Protein AF-A0A2V8QXT4-F1 (afdb_monomer)

Radius of gyration: 25.55 Å; Cα contacts (8 Å, |Δi|>4): 101; chains: 1; bounding box: 54×40×68 Å

Nearest PDB structures (foldseek):
  5jp0-assembly2_B  TM=9.604E-01  e=6.233E-07  Bacteroides ovatus
  8va3-assembly1_B  TM=9.346E-01  e=1.780E-06  metagenome
  8va3-assembly1_A  TM=9.316E-01  e=2.471E-06  metagenome
  5oql-assembly1_b  TM=1.948E-01  e=6.759E+00  Thermochaetoides thermophila DSM 1495

Solvent-accessible surface area (backbone atoms only — not comparable to full-atom values): 9246 Å² total; per-residue (Å²): 138,56,72,66,59,54,52,54,49,34,37,76,72,57,79,37,54,66,68,60,52,52,52,52,50,49,55,55,50,48,53,38,55,77,69,39,39,84,84,55,71,66,83,67,74,74,56,64,76,65,62,85,36,71,68,58,53,51,50,52,52,50,52,58,59,72,69,60,78,88,88,79,63,69,91,62,56,66,81,73,67,52,86,48,74,40,80,46,55,44,57,51,31,78,28,62,40,70,75,59,34,51,76,39,102,41,70,71,12,73,61,63,88,77,54,69,85,89,59,75,24,61,46,53,50,47,26,75,67,39,38,57,92,32,48,48,79,50,42,92,55,72,83,76,80,73,92,91,123

Foldseek 3Di:
DDPVVVVVVCCVVVVDPVVNVVVVVCVVVVVCVVVVCVVPVDDDPVCVVVPPDPVVVVVVVVVVVVPDDDPDQPPNCPPPDLQAQDEAEAAQQFAPCSVPAAPCPHRGSPPRVPDDPPDDGNQRVSCVRNNVVSYDYDHVDHDDDPPPD

Sequence (149 aa):
YSFADILVQLVKEGAVPQSRVDEAVRRILLVKFEL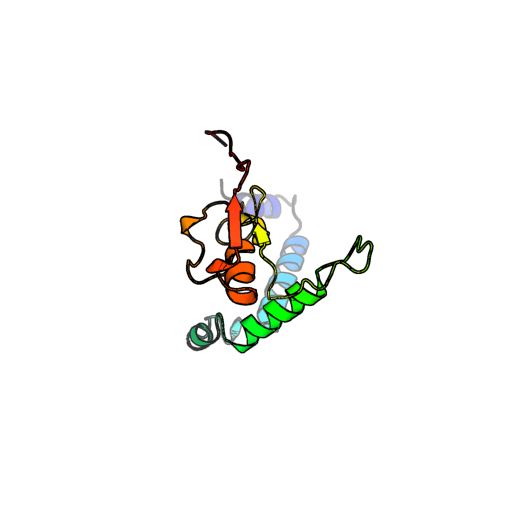GLFDNAMPDASLKSRIGLPASRQLSLQAARESMTLLKNDDNLLPLDKNRKVLVTGPTADSLVALNNGWTYVWQGSEESLYPKDRLTIRRAVEERVGASNVTYVPGTRLVRPSGS

Mean predicted aligned error: 5.27 Å

pLDDT: mean 94.2, std 8.13, range [46.94, 98.69]

Secondary structure (DSSP, 8-state):
--HHHHHHHHHHTTSS-HHHHHHHHHHHHHHHHHTTTTT--S--GGGGGGTT-HHHHHHHHHHHHHT------GGG-PSPPTTS-EEEESTTTT-HHHHH-TTBSBTTS--GGGS-TTSPPHHHHHHHHH-GGGEEEE--S---PPTT-

Structure (mmCIF, N/CA/C/O backbone):
data_AF-A0A2V8QXT4-F1
#
_entry.id   AF-A0A2V8QXT4-F1
#
loop_
_atom_site.group_PDB
_atom_site.id
_atom_site.type_symbol
_atom_site.label_atom_id
_atom_site.label_alt_id
_atom_site.label_comp_id
_atom_site.label_asym_id
_atom_site.label_entity_id
_atom_site.label_seq_id
_atom_site.pdbx_PDB_ins_code
_atom_site.Cartn_x
_atom_site.Cartn_y
_atom_site.Cartn_z
_atom_site.occupancy
_atom_site.B_iso_or_equiv
_atom_site.auth_seq_id
_atom_site.auth_comp_id
_atom_site.auth_asym_id
_atom_site.auth_atom_id
_atom_site.pdbx_PDB_model_num
ATOM 1 N N . TYR A 1 1 ? -7.126 18.845 28.944 1.00 60.53 1 TYR A N 1
ATOM 2 C CA . TYR A 1 1 ? -8.484 18.274 28.922 1.00 60.53 1 TYR A CA 1
ATOM 3 C C . TYR A 1 1 ? -8.452 16.951 28.187 1.00 60.53 1 TYR A C 1
ATOM 5 O O . TYR A 1 1 ? -7.911 16.911 27.087 1.00 60.53 1 TYR A O 1
ATOM 13 N N . SER A 1 2 ? -8.958 15.879 28.798 1.00 89.19 2 SER A N 1
ATOM 14 C CA . SER A 1 2 ? -9.105 14.582 28.134 1.00 89.19 2 SER A CA 1
ATOM 15 C C . SER A 1 2 ? -10.472 14.503 27.464 1.00 89.19 2 SER A C 1
ATOM 17 O O . SER A 1 2 ? -11.472 14.932 28.038 1.00 89.19 2 SER A O 1
ATOM 19 N N . PHE A 1 3 ? -10.524 13.919 26.267 1.00 96.12 3 PHE A N 1
ATOM 20 C CA . PHE A 1 3 ? -11.775 13.567 25.592 1.00 96.12 3 PHE A CA 1
ATOM 21 C C . PHE A 1 3 ? -12.732 12.799 26.524 1.00 96.12 3 PHE A C 1
ATOM 23 O O . PHE A 1 3 ? -13.930 13.074 26.540 1.00 96.12 3 PHE A O 1
ATOM 30 N N . ALA A 1 4 ? -12.200 11.872 27.330 1.00 96.06 4 ALA A N 1
ATOM 31 C CA . ALA A 1 4 ? -13.000 11.035 28.219 1.00 96.06 4 ALA A CA 1
ATOM 32 C C . ALA A 1 4 ? -13.692 11.842 29.330 1.00 96.06 4 ALA A C 1
ATOM 34 O O . ALA A 1 4 ? -14.873 11.623 29.589 1.00 96.06 4 ALA A O 1
ATOM 35 N N . ASP A 1 5 ? -12.990 12.802 29.939 1.00 97.06 5 ASP A N 1
ATOM 36 C CA . ASP A 1 5 ? -13.538 13.614 31.034 1.00 97.06 5 ASP A CA 1
ATOM 37 C C . ASP A 1 5 ? -14.697 14.486 30.542 1.00 97.06 5 ASP A C 1
ATOM 39 O O . ASP A 1 5 ? -15.755 14.533 31.171 1.00 97.06 5 ASP A O 1
ATOM 43 N N . ILE A 1 6 ? -14.519 15.113 29.372 1.00 97.50 6 ILE A N 1
ATOM 44 C CA . ILE A 1 6 ? -15.557 15.924 28.725 1.00 97.50 6 ILE A CA 1
ATOM 45 C C . ILE A 1 6 ? -16.766 15.049 28.381 1.00 97.50 6 ILE A C 1
ATOM 47 O O . ILE A 1 6 ? -17.899 15.433 28.655 1.00 97.50 6 ILE A O 1
ATOM 51 N N . LEU A 1 7 ? -16.549 13.856 27.820 1.00 97.31 7 LEU A N 1
ATOM 52 C CA . LEU A 1 7 ? -17.649 12.957 27.473 1.00 97.31 7 LEU A CA 1
ATOM 53 C C . LEU A 1 7 ? -18.443 12.515 28.712 1.00 97.31 7 LEU A C 1
ATOM 55 O O . LEU A 1 7 ? -19.670 12.520 28.679 1.00 97.31 7 LEU A O 1
ATOM 59 N N . VAL A 1 8 ? -17.769 12.179 29.816 1.00 97.19 8 VAL A N 1
ATOM 60 C CA . VAL A 1 8 ? -18.434 11.826 31.082 1.00 97.19 8 VAL A CA 1
ATOM 61 C C . VAL A 1 8 ? -19.249 12.999 31.623 1.00 97.19 8 VAL A C 1
ATOM 63 O O . VAL A 1 8 ? -20.374 12.797 32.082 1.00 97.19 8 VAL A O 1
ATOM 66 N N . GLN A 1 9 ? -18.705 14.216 31.570 1.00 97.75 9 GLN A N 1
ATOM 67 C CA . GLN A 1 9 ? -19.419 15.422 31.982 1.00 97.75 9 GLN A CA 1
ATOM 68 C C . GLN A 1 9 ? -20.686 15.631 31.144 1.00 97.75 9 GLN A C 1
ATOM 70 O O . GLN A 1 9 ? -21.767 15.759 31.711 1.00 97.75 9 GLN A O 1
ATOM 75 N N . LEU A 1 10 ? -20.584 15.553 29.815 1.00 98.00 10 LEU A N 1
ATOM 76 C CA . LEU A 1 10 ? -21.727 15.718 28.914 1.00 98.00 10 LEU A CA 1
ATOM 77 C C . LEU A 1 10 ? -22.823 14.664 29.135 1.00 98.00 10 LEU A C 1
ATOM 79 O O . LEU A 1 10 ? -24.003 14.963 28.958 1.00 98.00 10 LEU A O 1
ATOM 83 N N . VAL A 1 11 ? -22.462 13.441 29.538 1.00 98.12 11 VAL A N 1
ATOM 84 C CA . VAL A 1 11 ? -23.445 12.412 29.917 1.00 98.12 11 VAL A CA 1
ATOM 85 C C . VAL A 1 11 ? -24.136 12.765 31.232 1.00 98.12 11 VAL A C 1
ATOM 87 O O . VAL A 1 11 ? -25.360 12.689 31.321 1.00 98.12 11 VAL A O 1
ATOM 90 N N . LYS A 1 12 ? -23.372 13.198 32.244 1.00 97.81 12 LYS A N 1
ATOM 91 C CA . LYS A 1 12 ? -23.916 13.624 33.547 1.00 97.81 12 LYS A CA 1
ATOM 92 C C . LYS A 1 12 ? -24.832 14.842 33.427 1.00 97.81 12 LYS A C 1
ATOM 94 O O . LYS A 1 12 ? -25.817 14.932 34.149 1.00 97.81 12 LYS A O 1
ATOM 99 N N . GLU A 1 13 ? -24.515 15.750 32.513 1.00 97.88 13 GLU A N 1
ATOM 100 C CA . GLU A 1 13 ? -25.309 16.943 32.203 1.00 97.88 13 GLU A CA 1
ATOM 101 C C . GLU A 1 13 ? -26.508 16.642 31.286 1.00 97.88 13 GLU A C 1
ATOM 103 O O . GLU A 1 13 ? -27.320 17.525 31.023 1.00 97.88 13 GLU A O 1
ATOM 108 N N . GLY A 1 14 ? -26.640 15.409 30.783 1.00 97.88 14 GLY A N 1
ATOM 109 C CA . GLY A 1 14 ? -27.730 14.993 29.897 1.00 97.88 14 GLY A CA 1
ATOM 110 C C . GLY A 1 14 ? -27.600 15.473 28.447 1.00 97.88 14 GLY A C 1
ATOM 111 O O . GLY A 1 14 ? -28.443 15.131 27.619 1.00 97.88 14 GLY A O 1
ATOM 112 N N . ALA A 1 15 ? -26.536 16.209 28.109 1.00 98.25 15 ALA A N 1
ATOM 113 C CA . ALA A 1 15 ? -26.233 16.631 26.742 1.00 98.25 15 ALA A CA 1
ATOM 114 C C . ALA A 1 15 ? -25.924 15.437 25.818 1.00 98.25 15 ALA A C 1
ATOM 116 O O . ALA A 1 15 ? -26.186 15.492 24.617 1.00 98.25 15 ALA A O 1
ATOM 117 N N . VAL A 1 16 ? -25.399 14.341 26.378 1.00 98.19 16 VAL A N 1
ATOM 118 C CA . VAL A 1 16 ? -25.254 13.049 25.697 1.00 98.19 16 VAL A CA 1
ATOM 119 C C . VAL A 1 16 ? -26.073 11.992 26.446 1.00 98.19 16 VAL A C 1
ATOM 121 O O . VAL A 1 16 ? -25.733 11.648 27.575 1.00 98.19 16 VAL A O 1
ATOM 124 N N . PRO A 1 17 ? -27.131 11.423 25.845 1.00 98.38 17 PRO A N 1
ATOM 125 C CA . PRO A 1 17 ? -27.907 10.369 26.493 1.00 98.38 17 PRO A CA 1
ATOM 126 C C . PRO A 1 17 ? -27.062 9.119 26.774 1.00 98.38 17 PRO A C 1
ATOM 128 O O . PRO A 1 17 ? -26.318 8.665 25.901 1.00 98.38 17 PRO A O 1
ATOM 131 N N . GLN A 1 18 ? -27.247 8.493 27.942 1.00 98.31 18 GLN A N 1
ATOM 132 C CA . GLN A 1 18 ? -26.589 7.222 28.294 1.00 98.31 18 GLN A CA 1
ATOM 133 C C . GLN A 1 18 ? -26.819 6.142 27.223 1.00 98.31 18 GLN A C 1
ATOM 135 O O . GLN A 1 18 ? -25.890 5.430 26.854 1.00 98.31 18 GLN A O 1
ATOM 140 N N . SER A 1 19 ? -28.021 6.087 26.638 1.00 98.56 19 SER A N 1
ATOM 141 C CA . SER A 1 19 ? -28.359 5.144 25.565 1.00 98.56 19 SER A CA 1
ATOM 142 C C . SER A 1 19 ? -27.441 5.256 24.344 1.00 98.56 19 SER A C 1
ATOM 144 O O . SER A 1 19 ? -27.170 4.250 23.688 1.00 98.56 19 SER A O 1
ATOM 146 N N . ARG A 1 20 ? -26.915 6.455 24.052 1.00 98.38 20 ARG A N 1
ATOM 147 C CA . ARG A 1 20 ? -25.959 6.665 22.959 1.00 98.38 20 ARG A CA 1
ATOM 148 C C . ARG A 1 20 ? -24.589 6.071 23.283 1.00 98.38 20 ARG A C 1
ATOM 1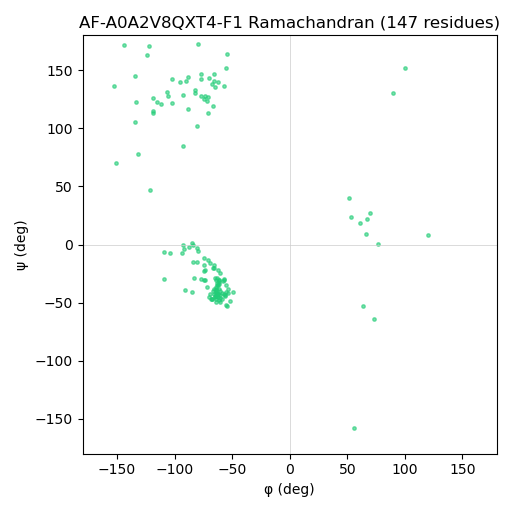50 O O . ARG A 1 20 ? -23.925 5.543 22.389 1.00 98.38 20 ARG A O 1
ATOM 157 N N . VAL A 1 21 ? -24.171 6.152 24.545 1.00 98.44 21 VAL A N 1
ATOM 158 C CA . VAL A 1 21 ? -22.946 5.505 25.032 1.00 98.44 21 VAL A CA 1
ATOM 159 C C . VAL A 1 21 ? -23.122 3.990 25.010 1.00 98.44 21 VAL A C 1
ATOM 161 O O . VAL A 1 21 ? -22.275 3.299 24.450 1.00 98.44 21 VAL A O 1
ATOM 164 N N . ASP A 1 22 ? -24.245 3.479 25.519 1.00 98.56 22 ASP A N 1
ATOM 165 C CA . ASP A 1 22 ? -24.550 2.046 25.540 1.00 98.56 22 ASP A CA 1
ATOM 166 C C . ASP A 1 22 ? -24.568 1.444 24.125 1.00 98.56 22 ASP A C 1
ATOM 168 O O . ASP A 1 22 ? -24.026 0.364 23.899 1.00 98.56 22 ASP A O 1
ATOM 172 N N . GLU A 1 23 ? -25.141 2.151 23.145 1.00 98.62 23 GLU A N 1
ATOM 173 C CA . GLU A 1 23 ? -25.125 1.751 21.734 1.00 98.62 23 GLU A CA 1
ATOM 174 C C . GLU A 1 23 ? -23.692 1.669 21.177 1.00 98.62 23 GLU A C 1
ATOM 176 O O . GLU A 1 23 ? -23.324 0.672 20.547 1.00 98.62 23 GLU A O 1
ATOM 181 N N . ALA A 1 24 ? -22.867 2.695 21.416 1.00 98.44 24 ALA A N 1
ATOM 182 C CA . ALA A 1 24 ? -21.483 2.735 20.945 1.00 98.44 24 ALA A CA 1
ATOM 183 C C . ALA A 1 24 ? -20.627 1.637 21.595 1.00 98.44 24 ALA A C 1
ATOM 185 O O . ALA A 1 24 ? -19.901 0.921 20.901 1.00 98.44 24 ALA A O 1
ATOM 186 N N . VAL A 1 25 ? -20.758 1.457 22.912 1.00 98.50 25 VAL A N 1
ATOM 187 C CA . VAL A 1 25 ? -20.064 0.407 23.664 1.00 98.50 25 VAL A CA 1
ATOM 188 C C . VAL A 1 25 ? -20.516 -0.972 23.193 1.00 98.50 25 VAL A C 1
ATOM 190 O O . VAL A 1 25 ? -19.660 -1.818 22.946 1.00 98.50 25 VAL A O 1
ATOM 193 N N . ARG A 1 26 ? -21.818 -1.197 22.964 1.00 98.69 26 ARG A N 1
ATOM 194 C CA . ARG A 1 26 ? -22.325 -2.467 22.418 1.00 98.69 26 ARG A CA 1
ATOM 195 C C . ARG A 1 26 ? -21.666 -2.812 21.082 1.00 98.69 26 ARG A C 1
ATOM 197 O O . ARG A 1 26 ? -21.253 -3.952 20.912 1.00 98.69 26 ARG A O 1
ATOM 204 N N . ARG A 1 27 ? -21.514 -1.849 20.162 1.00 98.56 27 ARG A N 1
ATOM 205 C CA . ARG A 1 27 ? -20.832 -2.068 18.868 1.00 98.56 27 ARG A CA 1
ATOM 206 C C . ARG A 1 27 ? -19.351 -2.405 19.037 1.00 98.56 27 ARG A C 1
ATOM 208 O O . ARG A 1 27 ? -18.862 -3.320 18.385 1.00 98.56 27 ARG A O 1
ATOM 215 N N . ILE A 1 28 ? -18.650 -1.703 19.929 1.00 98.62 28 ILE A N 1
ATOM 216 C CA . ILE A 1 28 ? -17.232 -1.972 20.215 1.00 98.62 28 ILE A CA 1
ATOM 217 C C . ILE A 1 28 ? -17.060 -3.370 20.819 1.00 98.62 28 ILE A C 1
ATOM 219 O O . ILE A 1 28 ? -16.184 -4.120 20.393 1.00 98.62 28 ILE A O 1
ATOM 223 N N . LEU A 1 29 ? -17.885 -3.727 21.808 1.00 98.56 29 LEU A N 1
ATOM 224 C CA . LEU A 1 29 ? -17.818 -5.031 22.463 1.00 98.56 29 LEU A CA 1
ATOM 225 C C . LEU A 1 29 ? -18.202 -6.160 21.507 1.00 98.56 29 LEU A C 1
ATOM 227 O O . LEU A 1 29 ? -17.517 -7.176 21.508 1.00 98.56 29 LEU A O 1
ATOM 231 N N . LEU A 1 30 ? -19.218 -5.968 20.659 1.00 98.50 30 LEU A N 1
ATOM 232 C CA . LEU A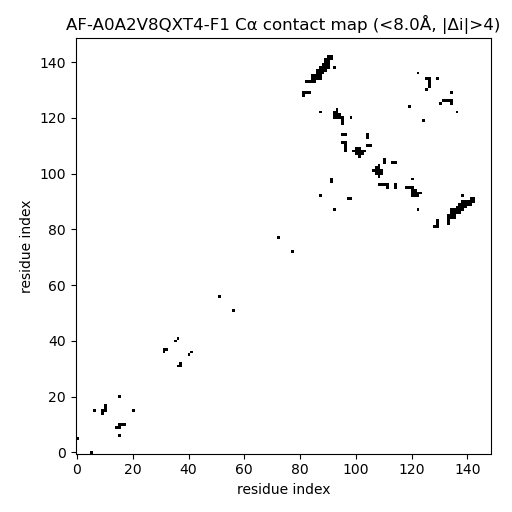 1 30 ? -19.617 -6.949 19.648 1.00 98.50 30 LEU A CA 1
ATOM 233 C C . LEU A 1 30 ? -18.442 -7.320 18.737 1.00 98.50 30 LEU A C 1
ATOM 235 O O . LEU A 1 30 ? -18.104 -8.493 18.652 1.00 98.50 30 LEU A O 1
ATOM 239 N N . VAL A 1 31 ? -17.752 -6.333 18.154 1.00 98.25 31 VAL A N 1
ATOM 240 C CA . VAL A 1 31 ? -16.585 -6.597 17.291 1.00 98.25 31 VAL A CA 1
ATOM 241 C C . VAL A 1 31 ? -15.465 -7.301 18.065 1.00 98.25 31 VAL A C 1
ATOM 243 O O . VAL A 1 31 ? -14.824 -8.206 17.540 1.00 98.25 31 VAL A O 1
ATOM 246 N N . LYS A 1 32 ? -15.231 -6.940 19.335 1.00 98.12 32 LYS A N 1
ATOM 247 C CA . LYS A 1 32 ? -14.237 -7.635 20.174 1.00 98.12 32 LYS A CA 1
ATOM 248 C C . LYS A 1 32 ? -14.606 -9.098 20.437 1.00 98.12 32 LYS A C 1
ATOM 250 O O . LYS A 1 32 ? -13.707 -9.936 20.456 1.00 98.12 32 LYS A O 1
ATOM 255 N N . PHE A 1 33 ? -15.891 -9.399 20.633 1.00 97.88 33 PHE A N 1
ATOM 256 C CA . PHE A 1 33 ? -16.388 -10.770 20.770 1.00 97.88 33 PHE A CA 1
ATOM 257 C C . PHE A 1 33 ? -16.278 -11.548 19.456 1.00 97.88 33 PHE A C 1
ATOM 259 O O . PHE A 1 33 ? -15.748 -12.652 19.464 1.00 97.88 33 PHE A O 1
ATOM 266 N N . GLU A 1 34 ? -16.700 -10.968 18.330 1.00 97.50 34 GLU A N 1
ATOM 267 C CA . GLU A 1 34 ? -16.622 -11.604 17.004 1.00 97.50 34 GLU A CA 1
ATOM 268 C C . GLU A 1 34 ? -15.179 -11.917 16.583 1.00 97.50 34 GLU A C 1
ATOM 270 O O . GLU A 1 34 ? -14.922 -12.938 15.951 1.00 97.50 34 GLU A O 1
ATOM 275 N N . LEU A 1 35 ? -14.224 -11.067 16.972 1.00 96.81 35 LEU A N 1
ATOM 276 C CA . LEU A 1 35 ? -12.794 -11.295 16.754 1.00 96.81 35 LEU A CA 1
ATOM 277 C C . LEU A 1 35 ? -12.152 -12.244 17.786 1.00 96.81 35 LEU A C 1
ATOM 279 O O . LEU A 1 35 ? -10.957 -12.513 17.687 1.00 96.81 35 LEU A O 1
ATOM 283 N N . GLY A 1 36 ? -12.899 -12.723 18.789 1.00 96.50 36 GLY A N 1
ATOM 284 C CA . GLY A 1 36 ? -12.384 -13.618 19.833 1.00 96.50 36 GLY A CA 1
ATOM 285 C C . GLY A 1 36 ? -11.361 -12.971 20.775 1.00 96.50 36 GLY A C 1
ATOM 286 O O . GLY A 1 36 ? -10.577 -13.672 21.414 1.00 96.50 36 GLY A O 1
ATOM 287 N N . LEU A 1 37 ? -11.344 -11.636 20.885 1.00 96.88 37 LEU A N 1
ATOM 288 C CA . LEU A 1 37 ? -10.333 -10.903 21.664 1.00 96.88 37 LEU A CA 1
ATOM 289 C C . LEU A 1 37 ? -10.486 -11.072 23.183 1.00 96.88 37 LEU A C 1
ATOM 291 O O . LEU A 1 37 ? -9.573 -10.713 23.923 1.00 96.88 37 LEU A O 1
ATOM 295 N N . PHE A 1 38 ? -11.619 -11.602 23.652 1.00 96.44 38 PHE A N 1
ATOM 296 C CA . PHE A 1 38 ? -11.809 -11.974 25.058 1.00 96.44 38 PHE A CA 1
ATOM 297 C C . PHE A 1 38 ? -11.111 -13.289 25.418 1.00 96.44 38 PHE A C 1
ATOM 299 O O . PHE A 1 38 ? -10.659 -13.432 26.551 1.00 96.44 38 PHE A O 1
ATOM 306 N N . ASP A 1 39 ? -10.972 -14.201 24.454 1.00 95.94 39 ASP A N 1
ATOM 307 C CA . ASP A 1 39 ? -10.291 -15.483 24.645 1.00 95.94 39 ASP A CA 1
ATOM 308 C C . ASP A 1 39 ? -8.800 -15.373 24.294 1.00 95.94 39 ASP A C 1
ATOM 310 O O . ASP A 1 39 ? -7.946 -15.919 24.988 1.00 95.94 39 ASP A O 1
ATOM 314 N N . ASN A 1 40 ? -8.472 -14.624 23.232 1.00 94.25 40 ASN A N 1
ATOM 315 C CA . ASN A 1 40 ? -7.114 -14.463 22.710 1.00 94.25 40 ASN A CA 1
ATOM 316 C C . ASN A 1 40 ? -6.788 -12.981 22.472 1.00 94.25 40 ASN A C 1
ATOM 318 O O . ASN A 1 40 ? -6.801 -12.486 21.346 1.00 94.25 40 ASN A O 1
ATOM 322 N N . ALA A 1 41 ? -6.486 -12.256 23.550 1.00 94.75 41 ALA A N 1
ATOM 323 C CA . ALA A 1 41 ? -6.214 -10.817 23.486 1.00 94.75 41 ALA A CA 1
ATOM 324 C C . ALA A 1 41 ? -4.842 -10.463 22.881 1.00 94.75 41 ALA A C 1
ATOM 326 O O . ALA A 1 41 ? -4.636 -9.333 22.433 1.00 94.75 41 ALA A O 1
ATOM 327 N N . MET A 1 42 ? -3.892 -11.402 22.903 1.00 94.69 42 MET A N 1
ATOM 328 C CA . MET A 1 42 ? -2.510 -11.164 22.488 1.00 94.69 42 MET A CA 1
ATOM 329 C C . MET A 1 42 ? -2.241 -11.717 21.086 1.00 94.69 42 MET A C 1
ATOM 331 O O . MET A 1 42 ? -2.723 -12.799 20.752 1.00 94.69 42 MET A O 1
ATOM 335 N N . PRO A 1 43 ? -1.442 -11.011 20.267 1.00 91.50 43 PRO A N 1
ATOM 336 C CA . PRO A 1 43 ? -1.065 -11.508 18.954 1.00 91.50 43 PRO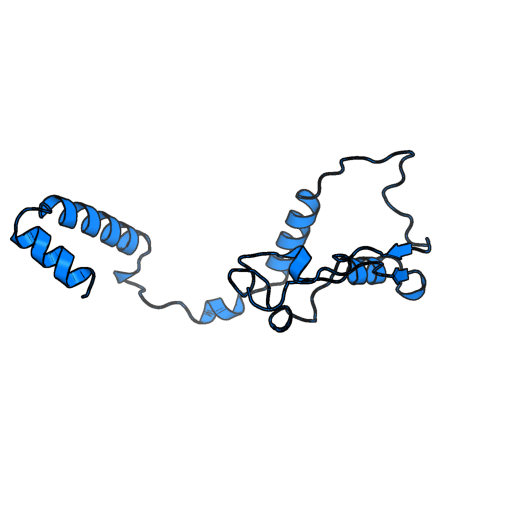 A CA 1
ATOM 337 C C . PRO A 1 43 ? -0.195 -12.764 19.071 1.00 91.50 43 PRO A C 1
ATOM 339 O O . PRO A 1 43 ? 0.715 -12.833 19.899 1.00 91.50 43 PRO A O 1
ATOM 342 N N . ASP A 1 44 ? -0.428 -13.728 18.182 1.00 92.12 44 ASP A N 1
ATOM 343 C CA . ASP A 1 44 ? 0.430 -14.902 18.052 1.00 92.12 44 ASP A CA 1
ATOM 344 C C . ASP A 1 44 ? 1.783 -14.508 17.434 1.00 92.12 44 ASP A C 1
ATOM 346 O O . ASP A 1 44 ? 1.886 -14.135 16.260 1.00 92.12 44 ASP A O 1
ATOM 350 N N . ALA A 1 45 ? 2.843 -14.619 18.235 1.00 93.56 45 ALA A N 1
ATOM 351 C CA . ALA A 1 45 ? 4.208 -14.314 17.823 1.00 93.56 45 ALA A CA 1
ATOM 352 C C . ALA A 1 45 ? 4.696 -15.190 16.652 1.00 93.56 45 ALA A C 1
ATOM 354 O O . ALA A 1 45 ? 5.566 -14.755 15.889 1.00 93.56 45 ALA A O 1
ATOM 355 N N . SER A 1 46 ? 4.125 -16.388 16.466 1.00 94.31 46 SER A N 1
ATOM 356 C CA . SER A 1 46 ? 4.470 -17.299 15.369 1.00 94.31 46 SER A CA 1
ATOM 357 C C . SER A 1 46 ? 4.187 -16.680 13.992 1.00 94.31 46 SER A C 1
ATOM 359 O O . SER A 1 46 ? 4.931 -16.909 13.030 1.00 94.31 46 SER A O 1
ATOM 361 N N . LEU A 1 47 ? 3.179 -15.801 13.905 1.00 93.94 47 LEU A N 1
ATOM 362 C CA . LEU A 1 47 ? 2.747 -15.156 12.664 1.00 93.94 47 LEU A CA 1
ATOM 363 C C . LEU A 1 47 ? 3.799 -14.213 12.079 1.00 93.94 47 LEU A C 1
ATOM 365 O O . LEU A 1 47 ? 3.773 -13.951 10.877 1.00 93.94 47 LEU A O 1
ATOM 369 N N . LYS A 1 48 ? 4.769 -13.747 12.877 1.00 94.69 48 LYS A N 1
ATOM 370 C CA . LYS A 1 48 ? 5.877 -12.913 12.387 1.00 94.69 48 LYS A CA 1
ATOM 371 C C . LYS A 1 48 ? 6.639 -13.593 11.244 1.00 94.69 48 LYS A C 1
ATOM 373 O O . LYS A 1 48 ? 7.052 -12.925 10.299 1.00 94.69 48 LYS A O 1
ATOM 378 N N . SER A 1 49 ? 6.772 -14.920 11.297 1.00 94.94 49 SER A N 1
ATOM 379 C CA . SER A 1 49 ? 7.417 -15.726 10.249 1.00 94.94 49 SER A CA 1
ATOM 380 C C . SER A 1 49 ? 6.660 -15.725 8.912 1.00 94.94 49 SER A C 1
ATOM 382 O O . SER A 1 49 ? 7.237 -16.039 7.874 1.00 94.94 49 SER A O 1
ATOM 384 N N . ARG A 1 50 ? 5.378 -15.336 8.914 1.00 94.88 50 ARG A N 1
ATOM 385 C CA . ARG A 1 50 ? 4.519 -15.286 7.724 1.00 94.88 50 ARG A CA 1
ATOM 386 C C . ARG A 1 50 ? 4.605 -13.959 6.965 1.00 94.88 50 ARG A C 1
ATOM 388 O O . ARG A 1 50 ? 3.965 -13.809 5.925 1.00 94.88 50 ARG A O 1
ATOM 395 N N . ILE A 1 51 ? 5.376 -12.989 7.452 1.00 93.88 51 ILE A N 1
ATOM 396 C CA . ILE A 1 51 ? 5.526 -11.684 6.803 1.00 93.88 51 ILE A CA 1
ATOM 397 C C . ILE A 1 51 ? 6.473 -11.805 5.605 1.00 93.88 51 ILE A C 1
ATOM 399 O O . ILE A 1 51 ? 7.603 -12.272 5.721 1.00 93.88 51 ILE A O 1
ATOM 403 N N . GLY A 1 52 ? 6.025 -11.333 4.437 1.00 91.69 52 GLY A N 1
ATOM 404 C CA . GLY A 1 52 ? 6.873 -11.221 3.248 1.00 91.69 52 GLY A CA 1
ATOM 405 C C . GLY A 1 52 ? 7.269 -12.557 2.614 1.00 91.69 52 GLY A C 1
ATOM 406 O O . GLY A 1 52 ? 8.319 -12.613 1.964 1.00 91.69 52 GLY A O 1
ATOM 407 N N . LEU A 1 53 ? 6.444 -13.598 2.784 1.00 96.12 53 LEU A N 1
ATOM 408 C CA . LEU A 1 53 ? 6.638 -14.922 2.187 1.00 96.12 53 LEU A CA 1
ATOM 409 C C . LEU A 1 53 ? 6.778 -14.856 0.653 1.00 96.12 53 LEU A C 1
ATOM 411 O O . LEU A 1 53 ? 6.179 -13.978 0.020 1.00 96.12 53 LEU A O 1
ATOM 415 N N . PRO A 1 54 ? 7.498 -15.808 0.026 1.00 96.00 54 PRO A N 1
ATOM 416 C CA . PRO A 1 54 ? 7.621 -15.878 -1.432 1.00 96.00 54 PRO A CA 1
ATOM 417 C C . PRO A 1 54 ? 6.269 -15.890 -2.157 1.00 96.00 54 PRO A C 1
ATOM 419 O O . PRO A 1 54 ? 6.096 -15.154 -3.124 1.00 96.00 54 PRO A O 1
ATOM 422 N N . ALA A 1 55 ? 5.290 -16.637 -1.636 1.00 97.19 55 ALA A N 1
ATOM 423 C CA . ALA A 1 55 ? 3.937 -16.689 -2.192 1.00 97.19 55 ALA A CA 1
ATOM 424 C C . ALA A 1 55 ? 3.247 -15.312 -2.195 1.00 97.19 55 ALA A C 1
ATOM 426 O O . ALA A 1 55 ? 2.671 -14.913 -3.203 1.00 97.19 55 ALA A O 1
ATOM 427 N N . SER A 1 56 ? 3.366 -14.541 -1.106 1.00 96.31 56 SER A N 1
ATOM 428 C CA . SER A 1 56 ? 2.828 -13.176 -1.039 1.00 96.31 56 SER A CA 1
ATOM 429 C C . SER A 1 56 ? 3.502 -12.258 -2.057 1.00 96.31 56 SER A C 1
ATOM 431 O O . SER A 1 56 ? 2.822 -11.501 -2.737 1.00 96.31 56 SER A O 1
ATOM 433 N N . ARG A 1 57 ? 4.830 -12.360 -2.221 1.00 94.06 57 ARG A N 1
ATOM 434 C CA . ARG A 1 57 ? 5.577 -11.571 -3.220 1.00 94.06 57 ARG A CA 1
ATOM 435 C C . ARG A 1 57 ? 5.152 -11.913 -4.648 1.00 94.06 57 ARG A C 1
ATOM 437 O O . ARG A 1 57 ? 5.016 -11.011 -5.469 1.00 94.06 57 ARG A O 1
ATOM 444 N N . GLN A 1 58 ? 4.938 -13.196 -4.939 1.00 96.94 58 GLN A N 1
ATOM 445 C CA . GLN A 1 58 ? 4.472 -13.651 -6.247 1.00 96.94 58 GLN A CA 1
ATOM 446 C C . GLN A 1 58 ? 3.066 -13.125 -6.551 1.00 96.94 58 GLN A C 1
ATOM 448 O O . GLN A 1 58 ? 2.844 -12.611 -7.646 1.00 96.94 58 GLN A O 1
ATOM 453 N N . LEU A 1 59 ? 2.155 -13.181 -5.575 1.00 98.06 59 LEU A N 1
ATOM 454 C CA . LEU A 1 59 ? 0.810 -12.626 -5.716 1.00 98.06 59 LEU A CA 1
ATOM 455 C C . LEU A 1 59 ? 0.842 -11.105 -5.929 1.00 98.06 59 LEU A C 1
ATOM 457 O O . LEU A 1 59 ? 0.178 -10.606 -6.831 1.00 98.06 59 LEU A O 1
ATOM 461 N N . SER A 1 60 ? 1.658 -10.364 -5.170 1.00 96.38 60 SER A N 1
ATOM 462 C CA . SER A 1 60 ? 1.829 -8.918 -5.377 1.00 96.38 60 SER A CA 1
ATOM 463 C C . SER A 1 60 ? 2.377 -8.588 -6.768 1.00 96.38 60 SER A C 1
ATOM 465 O O . SER A 1 60 ? 1.919 -7.637 -7.396 1.00 96.38 60 SER A O 1
ATOM 467 N N . LEU A 1 61 ? 3.329 -9.377 -7.279 1.00 96.06 61 LEU A N 1
ATOM 468 C CA . LEU A 1 61 ? 3.859 -9.205 -8.634 1.00 96.06 61 LEU A CA 1
ATOM 469 C C . LEU A 1 61 ? 2.794 -9.477 -9.705 1.00 96.06 61 LEU A C 1
ATOM 471 O O . LEU A 1 61 ? 2.759 -8.782 -10.718 1.00 96.06 61 LEU A O 1
ATOM 475 N N . GLN A 1 62 ? 1.938 -10.479 -9.499 1.00 98.31 62 GLN A N 1
ATOM 476 C CA . GLN A 1 62 ? 0.817 -10.751 -10.394 1.00 98.31 62 GLN A CA 1
ATOM 477 C C . GLN A 1 62 ? -0.188 -9.594 -10.386 1.00 98.31 62 GLN A C 1
ATOM 479 O O . GLN A 1 62 ? -0.500 -9.071 -11.452 1.00 98.31 62 GLN A O 1
ATOM 484 N N . ALA A 1 63 ? -0.603 -9.128 -9.206 1.00 98.50 63 ALA A N 1
ATOM 485 C CA . ALA A 1 63 ? -1.512 -7.991 -9.077 1.00 98.50 63 ALA A CA 1
ATOM 486 C C . ALA A 1 63 ? -0.957 -6.729 -9.762 1.00 98.50 63 ALA A C 1
ATOM 488 O O . ALA A 1 63 ? -1.679 -6.063 -10.496 1.00 98.50 63 ALA A O 1
ATOM 489 N N . ALA A 1 64 ? 0.342 -6.444 -9.603 1.00 96.94 64 ALA A N 1
ATOM 490 C CA . ALA A 1 64 ? 0.997 -5.322 -10.278 1.00 96.94 64 ALA A CA 1
ATOM 491 C C . ALA A 1 64 ? 0.998 -5.460 -11.812 1.00 96.94 64 ALA A C 1
ATOM 493 O O . ALA A 1 64 ? 0.888 -4.466 -12.525 1.00 96.94 64 ALA A O 1
ATOM 494 N N . ARG A 1 65 ? 1.124 -6.685 -12.341 1.00 96.88 65 ARG A N 1
ATOM 495 C CA . ARG A 1 65 ? 1.039 -6.946 -13.788 1.00 96.88 65 ARG A CA 1
ATOM 496 C C . ARG A 1 65 ? -0.371 -6.735 -14.319 1.00 96.88 65 ARG A C 1
ATOM 498 O O . ARG A 1 65 ? -0.524 -6.138 -15.377 1.00 96.88 65 ARG A O 1
ATOM 505 N N . GLU A 1 66 ? -1.368 -7.201 -13.579 1.00 98.38 66 GLU A N 1
ATOM 506 C CA . GLU A 1 66 ? -2.782 -7.094 -13.947 1.00 98.38 66 GLU A CA 1
ATOM 507 C C . GLU A 1 66 ? -3.337 -5.671 -13.766 1.00 98.38 66 GLU A C 1
ATOM 509 O O . GLU A 1 66 ? -4.287 -5.300 -14.448 1.00 98.38 66 GLU A O 1
ATOM 514 N N . SER A 1 67 ? -2.727 -4.840 -12.911 1.00 98.12 67 SER A N 1
ATOM 515 C CA . SER A 1 67 ? -3.135 -3.441 -12.726 1.00 98.12 67 SER A CA 1
ATOM 516 C C . SER A 1 67 ? -2.607 -2.484 -13.800 1.00 98.12 67 SER A C 1
ATOM 518 O O . SER A 1 67 ? -3.061 -1.343 -13.886 1.00 98.12 67 SER A O 1
ATOM 520 N N . MET A 1 68 ? -1.617 -2.893 -14.601 1.00 97.62 68 MET A N 1
ATOM 521 C CA . MET A 1 68 ? -1.078 -2.049 -15.669 1.00 97.62 68 MET A CA 1
ATOM 522 C C . MET A 1 68 ? -2.052 -1.978 -16.848 1.00 97.62 68 MET A C 1
ATOM 524 O O . MET A 1 68 ? -2.415 -2.994 -17.431 1.00 97.62 68 MET A O 1
ATOM 528 N N . THR A 1 69 ? -2.424 -0.761 -17.249 1.00 98.12 69 THR A N 1
ATOM 529 C CA . THR A 1 69 ? -3.290 -0.527 -18.415 1.00 98.12 69 THR A CA 1
ATOM 530 C C . THR A 1 69 ? -2.463 -0.059 -19.610 1.00 98.12 69 THR A C 1
ATOM 532 O O . THR A 1 69 ? -1.790 0.971 -19.544 1.00 98.12 69 THR A O 1
ATOM 535 N N . LEU A 1 70 ? -2.525 -0.793 -20.723 1.00 98.06 70 LEU A N 1
ATOM 536 C CA . LEU A 1 70 ? -1.895 -0.397 -21.982 1.00 98.06 70 LEU A CA 1
ATOM 537 C C . LEU A 1 70 ? -2.786 0.614 -22.714 1.00 98.06 70 LEU A C 1
ATOM 539 O O . LEU A 1 70 ? -3.773 0.237 -23.337 1.00 98.06 70 LEU A O 1
ATOM 543 N N . LEU A 1 71 ? -2.436 1.899 -22.636 1.00 98.44 71 LEU A N 1
ATOM 544 C CA . LEU A 1 71 ? -3.225 2.974 -23.255 1.00 98.44 71 LEU A CA 1
ATOM 545 C C . LEU A 1 71 ? -2.917 3.178 -24.744 1.00 98.44 71 LEU A C 1
ATOM 547 O O . LEU A 1 71 ? -3.774 3.641 -25.491 1.00 98.44 71 LEU A O 1
ATOM 551 N N . LYS A 1 72 ? -1.689 2.872 -25.177 1.00 98.19 72 LYS A N 1
ATOM 552 C CA . LYS A 1 72 ? -1.220 3.104 -26.546 1.00 98.19 72 LYS A CA 1
ATOM 553 C C . LYS A 1 72 ? -0.119 2.108 -26.920 1.00 98.19 72 LYS A C 1
ATOM 555 O O . LYS A 1 72 ? 0.784 1.881 -26.117 1.00 98.19 72 LYS A O 1
ATOM 560 N N . ASN A 1 73 ? -0.186 1.546 -28.129 1.00 98.19 73 ASN A N 1
ATOM 561 C CA . ASN A 1 73 ? 0.824 0.631 -28.673 1.00 98.19 73 ASN A CA 1
ATOM 562 C C . ASN A 1 73 ? 0.887 0.714 -30.209 1.00 98.19 73 ASN A C 1
ATOM 564 O O . ASN A 1 73 ? 0.449 -0.201 -30.905 1.00 98.19 73 ASN A O 1
ATOM 568 N N . ASP A 1 74 ? 1.393 1.832 -30.730 1.00 98.19 74 ASP A N 1
ATOM 569 C CA . ASP A 1 74 ? 1.562 2.013 -32.177 1.00 98.19 74 ASP A CA 1
ATOM 570 C C . ASP A 1 74 ? 2.605 1.027 -32.723 1.00 98.19 74 ASP A C 1
ATOM 572 O O . ASP A 1 74 ? 3.562 0.669 -32.029 1.00 98.19 74 ASP A O 1
ATOM 576 N N . ASP A 1 75 ? 2.401 0.580 -33.963 1.00 96.94 75 ASP A N 1
ATOM 577 C CA . ASP A 1 75 ? 3.299 -0.321 -34.700 1.00 96.94 75 ASP A CA 1
ATOM 578 C C . ASP A 1 75 ? 3.670 -1.616 -33.957 1.00 96.94 75 ASP A C 1
ATOM 580 O O . ASP A 1 75 ? 4.698 -2.232 -34.234 1.00 96.94 75 ASP A O 1
ATOM 584 N N . ASN A 1 76 ? 2.826 -2.048 -33.011 1.00 95.69 76 ASN A N 1
ATOM 585 C CA . ASN A 1 76 ? 3.086 -3.192 -32.136 1.00 95.69 76 ASN A CA 1
ATOM 586 C C . ASN A 1 76 ? 4.454 -3.107 -31.431 1.00 95.69 76 ASN A C 1
ATOM 588 O O . ASN A 1 76 ? 5.154 -4.110 -31.294 1.00 95.69 76 ASN A O 1
ATOM 592 N N . LEU A 1 77 ? 4.845 -1.907 -30.983 1.00 95.50 77 LEU A N 1
ATOM 593 C CA . LEU A 1 77 ? 6.128 -1.673 -30.317 1.00 95.50 77 LEU A CA 1
ATOM 594 C C . LEU A 1 77 ? 6.347 -2.583 -29.097 1.00 95.50 77 LEU A C 1
ATOM 596 O O . LEU A 1 77 ? 7.466 -3.039 -28.851 1.00 95.50 77 LEU A O 1
ATOM 600 N N . LEU A 1 78 ? 5.299 -2.797 -28.301 1.00 95.94 78 LEU A N 1
ATOM 601 C CA . LEU A 1 78 ? 5.311 -3.706 -27.162 1.00 95.94 78 LEU A CA 1
ATOM 602 C C . LEU A 1 78 ? 4.758 -5.084 -27.558 1.00 95.94 78 LEU A C 1
ATOM 604 O O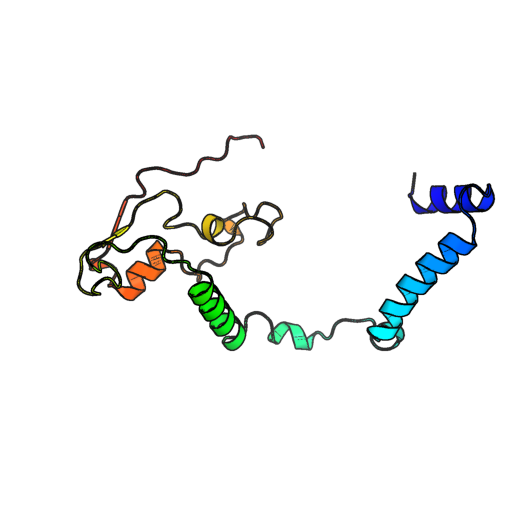 . LEU A 1 78 ? 3.726 -5.140 -28.234 1.00 95.94 78 LEU A O 1
ATOM 608 N N . PRO A 1 79 ? 5.371 -6.186 -27.070 1.00 95.06 79 PRO A N 1
ATOM 609 C CA . PRO A 1 79 ? 6.490 -6.238 -26.118 1.00 95.06 79 PRO A CA 1
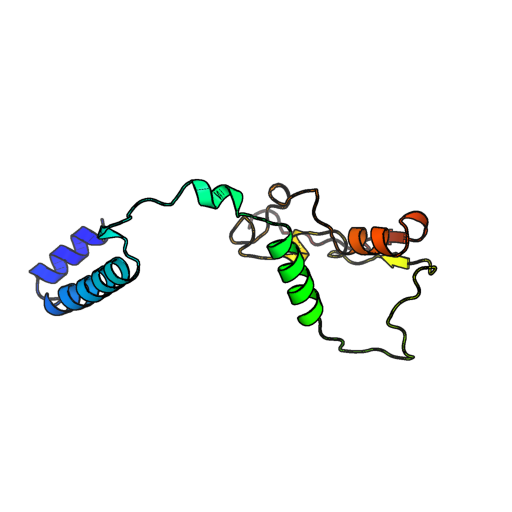ATOM 610 C C . PRO A 1 79 ? 7.856 -5.903 -26.746 1.00 95.06 79 PRO A C 1
ATOM 612 O O . PRO A 1 79 ? 8.134 -6.255 -27.886 1.00 95.06 79 PRO A O 1
ATOM 615 N N . LEU A 1 80 ? 8.743 -5.279 -25.963 1.00 93.38 80 LEU A N 1
ATOM 616 C CA . LEU A 1 80 ? 10.108 -4.981 -26.407 1.00 93.38 80 LEU A CA 1
ATOM 617 C C . LEU A 1 80 ? 10.933 -6.264 -26.593 1.00 93.38 80 LEU A C 1
ATOM 619 O O . LEU A 1 80 ? 10.930 -7.151 -25.733 1.00 93.38 80 LEU A O 1
ATOM 623 N N . ASP A 1 81 ? 11.710 -6.313 -27.675 1.00 91.44 81 ASP A N 1
ATOM 624 C CA . ASP A 1 81 ? 12.738 -7.336 -27.868 1.00 91.44 81 ASP A CA 1
ATOM 625 C C . ASP A 1 81 ? 13.845 -7.204 -26.805 1.00 91.44 81 ASP A C 1
ATOM 627 O O . ASP A 1 81 ? 14.313 -6.107 -26.493 1.00 91.44 81 ASP A O 1
ATOM 631 N N . LYS A 1 82 ? 14.264 -8.339 -26.237 1.00 91.44 82 LYS A N 1
ATOM 632 C CA . LYS A 1 82 ? 15.195 -8.394 -25.097 1.00 91.44 82 LYS A CA 1
ATOM 633 C C . LYS A 1 82 ? 16.643 -8.084 -25.468 1.00 91.44 82 LYS A C 1
ATOM 635 O O . LYS A 1 82 ? 17.431 -7.804 -24.575 1.00 91.44 82 LYS A O 1
ATOM 640 N N . ASN A 1 83 ? 16.992 -8.157 -26.748 1.00 93.19 83 ASN A N 1
ATOM 641 C CA . ASN A 1 83 ? 18.332 -7.880 -27.261 1.00 93.19 83 ASN A CA 1
ATOM 642 C C . ASN A 1 83 ? 18.491 -6.415 -27.692 1.00 93.19 83 ASN A C 1
ATOM 644 O O . ASN A 1 83 ? 19.557 -6.017 -28.165 1.00 93.19 83 ASN A O 1
ATOM 648 N N . ARG A 1 84 ? 17.440 -5.596 -27.560 1.00 92.81 84 ARG A N 1
ATOM 649 C CA . ARG A 1 84 ? 17.522 -4.164 -27.848 1.00 92.81 84 ARG A CA 1
ATOM 650 C C . ARG A 1 84 ? 18.365 -3.441 -26.807 1.00 92.81 84 ARG A C 1
ATOM 652 O O . ARG A 1 84 ? 18.262 -3.698 -25.612 1.00 92.81 84 ARG A O 1
ATOM 659 N N . LYS A 1 85 ? 19.124 -2.447 -27.273 1.00 96.75 85 LYS A N 1
ATOM 660 C CA . LYS A 1 85 ? 19.682 -1.413 -26.398 1.00 96.75 85 LYS A CA 1
ATOM 661 C C . LYS A 1 85 ? 18.562 -0.469 -25.967 1.00 96.75 85 LYS A C 1
ATOM 663 O O . LYS A 1 85 ? 17.825 0.036 -26.814 1.00 96.75 85 LYS A O 1
ATOM 668 N N . VAL A 1 86 ? 18.434 -0.244 -24.666 1.00 97.31 86 VAL A N 1
ATOM 669 C CA . VAL A 1 86 ? 17.344 0.514 -24.047 1.00 97.31 86 VAL A CA 1
ATOM 670 C C . VAL A 1 86 ? 17.915 1.724 -23.317 1.00 97.31 86 VAL A C 1
ATOM 672 O O . VAL A 1 86 ? 18.780 1.595 -22.454 1.00 97.31 86 VAL A O 1
ATOM 675 N N . LEU A 1 87 ? 17.400 2.910 -23.635 1.00 97.69 87 LEU A N 1
ATOM 676 C CA . LEU A 1 87 ? 17.576 4.092 -22.797 1.00 97.69 87 LEU A CA 1
ATOM 677 C C . LEU A 1 87 ? 16.449 4.124 -21.763 1.00 97.69 87 LEU A C 1
ATOM 679 O O . LEU A 1 87 ? 15.282 4.268 -22.123 1.00 97.69 87 LEU A O 1
ATOM 683 N N . VAL A 1 88 ? 16.797 4.022 -20.485 1.00 97.88 88 VAL A N 1
ATOM 684 C CA . VAL A 1 88 ? 15.877 4.288 -19.378 1.00 97.88 88 VAL A CA 1
ATOM 685 C C . VAL A 1 88 ? 16.042 5.753 -18.973 1.00 97.88 88 VAL A C 1
ATOM 687 O O . VAL A 1 88 ? 17.156 6.226 -18.748 1.00 97.88 88 VAL A O 1
ATOM 690 N N . THR A 1 89 ? 14.939 6.492 -18.894 1.00 97.88 89 THR A N 1
ATOM 691 C CA . THR A 1 89 ? 14.935 7.918 -18.546 1.00 97.88 89 THR A CA 1
ATOM 692 C C . THR A 1 89 ? 13.715 8.278 -17.701 1.00 97.88 89 THR A C 1
ATOM 694 O O . THR A 1 89 ? 12.817 7.456 -17.523 1.00 97.88 89 THR A O 1
ATOM 697 N N . GLY A 1 90 ? 13.682 9.503 -17.183 1.00 96.94 90 GLY A N 1
ATOM 698 C CA . GLY A 1 90 ? 12.598 10.034 -16.367 1.00 96.94 90 GLY A CA 1
ATOM 699 C C . GLY A 1 90 ? 12.904 10.007 -14.865 1.00 96.94 90 GLY A C 1
ATOM 700 O O . GLY A 1 90 ? 13.642 9.144 -14.382 1.00 96.94 90 GLY A O 1
ATOM 701 N N . PRO A 1 91 ? 12.313 10.937 -14.094 1.00 95.44 91 PRO A N 1
ATOM 702 C CA . PRO A 1 91 ? 12.692 11.173 -12.702 1.00 95.44 91 PRO A CA 1
ATOM 703 C C . PRO A 1 91 ? 12.208 10.086 -11.729 1.00 95.44 91 PRO A C 1
ATOM 705 O O . PRO A 1 91 ? 12.631 10.066 -10.578 1.00 95.44 91 PRO A O 1
ATOM 708 N N . THR A 1 92 ? 11.321 9.192 -12.172 1.00 95.56 92 THR A N 1
ATOM 709 C CA . THR A 1 92 ? 10.753 8.097 -11.370 1.00 95.56 92 THR A CA 1
ATOM 710 C C . THR A 1 92 ? 11.351 6.733 -11.703 1.00 95.56 92 THR A C 1
ATOM 712 O O . THR A 1 92 ? 11.074 5.758 -11.007 1.00 95.56 92 THR A O 1
ATOM 715 N N . ALA A 1 93 ? 12.176 6.641 -12.752 1.00 96.81 93 ALA A N 1
ATOM 716 C CA . ALA A 1 93 ? 12.628 5.362 -13.290 1.00 96.81 93 ALA A CA 1
ATOM 717 C C . ALA A 1 93 ? 13.470 4.547 -12.296 1.00 96.81 93 ALA A C 1
ATOM 719 O O . ALA A 1 93 ? 13.441 3.318 -12.330 1.00 96.81 93 ALA A O 1
ATOM 720 N N . ASP A 1 94 ? 14.182 5.210 -11.384 1.00 95.38 94 ASP A N 1
ATOM 721 C CA . ASP A 1 94 ? 14.988 4.564 -10.346 1.00 95.38 94 ASP A CA 1
ATOM 722 C C . ASP A 1 94 ? 14.559 4.960 -8.928 1.00 95.38 94 ASP A C 1
ATOM 724 O O . ASP A 1 94 ? 15.394 5.322 -8.109 1.00 95.38 94 ASP A O 1
ATOM 728 N N . SER A 1 95 ? 13.253 4.937 -8.636 1.00 94.19 95 SER A N 1
ATOM 729 C CA . SER A 1 95 ? 12.732 5.319 -7.317 1.00 94.19 95 SER A CA 1
ATOM 730 C C . SER A 1 95 ? 11.703 4.323 -6.786 1.00 94.19 95 SER A C 1
ATOM 732 O O . SER A 1 95 ? 10.664 4.093 -7.404 1.00 94.19 95 SER A O 1
ATOM 734 N N . LEU A 1 96 ? 11.962 3.766 -5.597 1.00 95.19 96 LEU A N 1
ATOM 735 C CA . LEU A 1 96 ? 10.965 2.967 -4.874 1.00 95.19 96 LEU A CA 1
ATOM 736 C C . LEU A 1 96 ? 9.868 3.851 -4.271 1.00 95.19 96 LEU A C 1
ATOM 738 O O . LEU A 1 96 ? 8.717 3.426 -4.209 1.00 95.19 96 LEU A O 1
ATOM 742 N N . VAL A 1 97 ? 10.192 5.091 -3.900 1.00 94.50 97 VAL A N 1
ATOM 743 C CA . VAL A 1 97 ? 9.204 6.068 -3.422 1.00 94.50 97 VAL A CA 1
ATOM 744 C C . VAL A 1 97 ? 8.160 6.340 -4.503 1.00 94.50 97 VAL A C 1
ATOM 746 O O . VAL A 1 97 ? 6.969 6.285 -4.222 1.00 94.50 97 VAL A O 1
ATOM 749 N N . ALA A 1 98 ? 8.579 6.560 -5.753 1.00 94.25 98 ALA A N 1
ATOM 750 C CA . ALA A 1 98 ? 7.641 6.792 -6.852 1.00 94.25 98 ALA A CA 1
ATOM 751 C C . ALA A 1 98 ? 6.732 5.582 -7.137 1.00 94.25 98 ALA A C 1
ATOM 753 O O . ALA A 1 98 ? 5.579 5.766 -7.516 1.00 94.25 98 ALA A O 1
ATOM 754 N N . LEU A 1 99 ? 7.241 4.360 -6.939 1.00 94.69 99 LEU A N 1
ATOM 755 C CA . LEU A 1 99 ? 6.483 3.123 -7.147 1.00 94.69 99 LEU A CA 1
ATOM 756 C C . LEU A 1 99 ? 5.446 2.843 -6.053 1.00 94.69 99 LEU A C 1
ATOM 758 O O . LEU A 1 99 ? 4.438 2.207 -6.339 1.00 94.69 99 LEU A O 1
ATOM 762 N N . ASN A 1 100 ? 5.698 3.277 -4.816 1.00 94.94 100 ASN A N 1
ATOM 763 C CA . ASN A 1 100 ? 4.855 2.926 -3.668 1.00 94.94 100 ASN A CA 1
ATOM 764 C C . ASN A 1 100 ? 4.020 4.097 -3.129 1.00 94.94 100 ASN A C 1
ATOM 766 O O . ASN A 1 100 ? 2.917 3.878 -2.640 1.00 94.94 100 ASN A O 1
ATOM 770 N N . ASN A 1 101 ? 4.515 5.330 -3.259 1.00 93.50 101 ASN A N 1
ATOM 771 C CA . ASN A 1 101 ? 3.857 6.555 -2.803 1.00 93.50 101 ASN A CA 1
ATOM 772 C C . ASN A 1 101 ? 3.508 6.531 -1.292 1.00 93.50 101 ASN A C 1
ATOM 774 O O . ASN A 1 101 ? 4.148 5.826 -0.506 1.00 93.50 101 ASN A O 1
ATOM 778 N N . GLY A 1 102 ? 2.542 7.352 -0.870 1.00 95.00 102 GLY A N 1
ATOM 779 C CA . GLY A 1 102 ? 2.059 7.445 0.504 1.00 95.00 102 GLY A CA 1
ATOM 780 C C . GLY A 1 102 ? 1.595 6.113 1.091 1.00 95.00 102 GLY A C 1
ATOM 781 O O . GLY A 1 102 ? 1.363 5.135 0.387 1.00 95.00 102 GLY A O 1
ATOM 782 N N . TRP A 1 103 ? 1.464 6.085 2.415 1.00 96.38 103 TRP A N 1
ATOM 783 C CA . TRP A 1 103 ? 1.107 4.891 3.193 1.00 96.38 103 TRP A CA 1
ATOM 784 C C . TRP A 1 103 ? 2.098 3.726 3.080 1.00 96.38 103 TRP A C 1
ATOM 786 O O . TRP A 1 103 ? 1.779 2.604 3.469 1.00 96.38 103 TRP A O 1
ATOM 796 N N . THR A 1 104 ? 3.326 4.001 2.636 1.00 96.12 104 THR A N 1
ATOM 797 C CA . THR A 1 104 ? 4.405 3.014 2.577 1.00 96.12 104 THR A CA 1
ATOM 798 C C . THR A 1 104 ? 5.569 3.463 3.458 1.00 96.12 104 THR A C 1
ATOM 800 O O . THR A 1 104 ? 6.220 4.467 3.185 1.00 96.12 104 THR A O 1
ATOM 803 N N . TYR A 1 105 ? 5.824 2.720 4.540 1.00 94.94 105 TYR A N 1
ATOM 804 C CA . TYR A 1 105 ? 6.756 3.037 5.642 1.00 94.94 105 TYR A CA 1
ATOM 805 C C . TYR A 1 105 ? 6.404 4.281 6.470 1.00 94.94 105 TYR A C 1
ATOM 807 O O . TYR A 1 105 ? 6.289 4.181 7.689 1.00 94.94 105 TYR A O 1
ATOM 815 N N . VAL A 1 106 ? 6.199 5.432 5.832 1.00 95.62 106 VAL A N 1
ATOM 816 C CA . VAL A 1 106 ? 5.708 6.667 6.463 1.00 95.62 106 VAL A CA 1
ATOM 817 C C . VAL A 1 106 ? 4.452 7.152 5.751 1.00 95.62 106 VAL A C 1
ATOM 819 O O . VAL A 1 106 ? 4.183 6.761 4.615 1.00 95.62 106 VAL A O 1
ATOM 822 N N . TRP A 1 107 ? 3.691 8.039 6.394 1.00 95.69 107 TRP A N 1
ATOM 823 C CA . TRP A 1 107 ? 2.432 8.548 5.843 1.00 95.69 107 TRP A CA 1
ATOM 824 C C . TRP A 1 107 ? 2.581 9.092 4.414 1.00 95.69 107 TRP A C 1
ATOM 826 O O . TRP A 1 107 ? 1.845 8.678 3.525 1.00 95.69 107 TRP A O 1
ATOM 836 N N . GLN A 1 108 ? 3.584 9.938 4.170 1.00 94.31 108 GLN A N 1
ATOM 837 C CA . GLN A 1 108 ? 3.848 10.515 2.845 1.00 94.31 108 GLN A CA 1
ATOM 838 C C . GLN A 1 108 ? 4.699 9.615 1.931 1.00 94.31 108 GLN A C 1
ATOM 840 O O . GLN A 1 108 ? 5.034 10.006 0.819 1.00 94.31 108 GLN A O 1
ATOM 845 N N . GLY A 1 109 ? 5.098 8.422 2.387 1.00 94.06 109 GLY A N 1
ATOM 846 C CA . GLY A 1 109 ? 5.949 7.503 1.621 1.00 94.06 109 GLY A CA 1
ATOM 847 C C . GLY A 1 109 ? 7.372 7.990 1.356 1.00 94.06 109 GLY A C 1
ATOM 848 O O . GLY A 1 109 ? 8.090 7.392 0.561 1.00 94.06 109 GLY A O 1
ATOM 849 N N . SER A 1 110 ? 7.769 9.093 1.984 1.00 91.00 110 SER A N 1
ATOM 850 C CA . SER A 1 110 ? 8.793 9.989 1.465 1.00 91.00 110 SER A CA 1
ATOM 851 C C . SER A 1 110 ? 10.215 9.717 1.962 1.00 91.00 110 SER A C 1
ATOM 853 O O . SER A 1 110 ? 11.162 10.341 1.482 1.00 91.00 110 SER A O 1
ATOM 855 N N . GLU A 1 111 ? 10.368 8.802 2.917 1.00 90.62 111 GLU A N 1
ATOM 856 C CA . GLU A 1 111 ? 11.651 8.433 3.519 1.00 90.62 111 GLU A CA 1
ATOM 857 C C . GLU A 1 111 ? 12.274 7.244 2.780 1.00 90.62 111 GLU A C 1
ATOM 859 O O . GLU A 1 111 ? 12.121 6.089 3.176 1.00 90.62 111 GLU A O 1
ATOM 864 N N . GLU A 1 112 ? 12.992 7.524 1.688 1.00 88.94 112 GLU A N 1
ATOM 865 C CA . GLU A 1 112 ? 13.604 6.491 0.836 1.00 88.94 112 GLU A CA 1
ATOM 866 C C . GLU A 1 112 ? 14.558 5.558 1.605 1.00 88.94 112 GLU A C 1
ATOM 868 O O . GLU A 1 112 ? 14.669 4.377 1.282 1.00 88.94 112 GLU A O 1
ATOM 873 N N . SER A 1 113 ? 15.197 6.050 2.670 1.00 92.81 113 SER A N 1
ATOM 874 C CA . SER A 1 113 ? 16.107 5.268 3.517 1.00 92.81 113 SER A CA 1
ATOM 875 C C . SER A 1 113 ? 15.440 4.078 4.221 1.00 92.81 113 SER A C 1
ATOM 877 O O . SER A 1 113 ? 16.141 3.137 4.596 1.00 92.81 113 SER A O 1
ATOM 879 N N . LEU A 1 114 ? 14.112 4.100 4.382 1.00 95.06 114 LEU A N 1
ATOM 880 C CA . LEU A 1 114 ? 13.337 3.020 4.999 1.00 95.06 114 LEU A CA 1
ATOM 881 C C . LEU A 1 114 ? 12.985 1.898 4.015 1.00 95.06 114 LEU A C 1
ATOM 883 O O . LEU A 1 114 ? 12.595 0.809 4.441 1.00 95.06 114 LEU A O 1
ATOM 887 N N . TYR A 1 115 ? 13.122 2.140 2.709 1.00 94.31 115 TYR A N 1
ATOM 888 C CA . TYR A 1 115 ? 12.779 1.148 1.703 1.00 94.31 115 TYR A CA 1
ATOM 889 C C . TYR A 1 115 ? 13.862 0.062 1.599 1.00 94.31 115 TYR A C 1
ATOM 891 O O . TYR A 1 115 ? 15.060 0.357 1.675 1.00 94.31 115 TYR A O 1
ATOM 899 N N . PRO A 1 116 ? 13.487 -1.211 1.377 1.00 92.06 116 PRO A N 1
ATOM 900 C CA . PRO A 1 116 ? 14.456 -2.288 1.295 1.00 92.06 116 PRO A CA 1
ATOM 901 C C . PRO A 1 116 ? 15.261 -2.178 -0.003 1.00 92.06 116 PRO A C 1
ATOM 903 O O . PRO A 1 116 ? 14.710 -2.112 -1.103 1.00 92.06 116 PRO A O 1
ATOM 906 N N . LYS A 1 117 ? 16.590 -2.175 0.128 1.00 88.88 117 LYS A N 1
ATOM 907 C CA . LYS A 1 117 ? 17.531 -1.968 -0.989 1.00 88.88 117 LYS A CA 1
ATOM 908 C C . LYS A 1 117 ? 17.563 -3.124 -1.996 1.00 88.88 117 LYS A C 1
ATOM 910 O O . LYS A 1 117 ? 18.095 -2.953 -3.094 1.00 88.88 117 LYS A O 1
ATOM 915 N N . ASP A 1 118 ? 17.019 -4.277 -1.609 1.00 90.44 118 ASP A N 1
ATOM 916 C CA . ASP A 1 118 ? 16.882 -5.497 -2.409 1.00 90.44 118 ASP A CA 1
ATOM 917 C C . ASP A 1 118 ? 15.634 -5.487 -3.311 1.00 90.44 118 ASP A C 1
ATOM 919 O O . ASP A 1 118 ? 15.393 -6.447 -4.041 1.00 90.44 118 ASP A O 1
ATOM 923 N N . ARG A 1 119 ? 14.824 -4.417 -3.285 1.00 92.75 119 ARG A N 1
ATOM 924 C CA . ARG A 1 119 ? 13.679 -4.257 -4.190 1.00 92.75 119 ARG A CA 1
ATOM 925 C C . ARG A 1 119 ? 14.078 -3.576 -5.485 1.00 92.75 119 ARG A C 1
ATOM 927 O O . ARG A 1 119 ? 14.925 -2.683 -5.525 1.00 92.75 119 ARG A O 1
ATOM 934 N N . LEU A 1 120 ? 13.429 -4.017 -6.556 1.00 95.62 120 LEU A N 1
ATOM 935 C CA . LEU A 1 120 ? 13.675 -3.513 -7.895 1.00 95.62 120 LEU A CA 1
ATOM 936 C C . LEU A 1 120 ? 12.898 -2.221 -8.126 1.00 95.62 120 LEU A C 1
ATOM 938 O O . LEU A 1 120 ? 11.691 -2.152 -7.903 1.00 95.62 120 LEU A O 1
ATOM 942 N N . THR A 1 121 ? 13.609 -1.216 -8.617 1.00 96.88 121 THR A N 1
ATOM 943 C CA . THR A 1 121 ? 13.030 -0.067 -9.313 1.00 96.88 121 THR A CA 1
ATOM 944 C C . THR A 1 121 ? 12.716 -0.458 -10.761 1.00 96.88 121 THR A C 1
ATOM 946 O O . THR A 1 121 ? 13.115 -1.533 -11.218 1.00 96.88 121 THR A O 1
ATOM 949 N N . ILE A 1 122 ? 12.044 0.415 -11.523 1.00 96.88 122 ILE A N 1
ATOM 950 C CA . ILE A 1 122 ? 11.770 0.161 -12.950 1.00 96.88 122 ILE A CA 1
ATOM 951 C C . ILE A 1 122 ? 13.084 -0.030 -13.717 1.00 96.88 122 ILE A C 1
ATOM 953 O O . ILE A 1 122 ? 13.227 -1.002 -14.454 1.00 96.88 122 ILE A O 1
ATOM 957 N N . ARG A 1 123 ? 14.069 0.850 -13.495 1.00 97.38 123 ARG A N 1
ATOM 958 C CA . ARG A 1 123 ? 15.400 0.766 -14.107 1.00 97.38 123 ARG A CA 1
ATOM 959 C C . ARG A 1 123 ? 16.047 -0.590 -13.844 1.00 97.38 123 ARG A C 1
ATOM 961 O O . ARG A 1 123 ? 16.436 -1.261 -14.7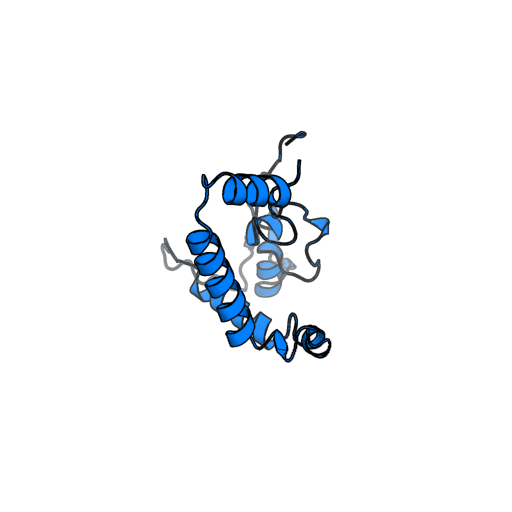95 1.00 97.38 123 ARG A O 1
ATOM 968 N N . ARG A 1 124 ? 16.118 -1.011 -12.577 1.00 97.31 124 ARG A N 1
ATOM 969 C CA . ARG A 1 124 ? 16.739 -2.292 -12.204 1.00 97.31 124 ARG A CA 1
ATOM 970 C C . ARG A 1 124 ? 15.984 -3.488 -12.781 1.00 97.31 124 ARG A C 1
ATOM 972 O O . ARG A 1 124 ? 16.610 -4.420 -13.267 1.00 97.31 124 ARG A O 1
ATOM 979 N N . ALA A 1 125 ? 14.651 -3.446 -12.799 1.00 96.56 125 ALA A N 1
ATOM 980 C CA . ALA A 1 125 ? 13.845 -4.501 -13.411 1.00 96.56 125 ALA A CA 1
ATOM 981 C C . ALA A 1 125 ? 14.083 -4.614 -14.930 1.00 96.56 125 ALA A C 1
ATOM 983 O O . ALA A 1 125 ? 14.105 -5.720 -15.472 1.00 96.56 125 ALA A O 1
ATOM 984 N N . VAL A 1 126 ? 14.290 -3.490 -15.625 1.00 96.94 126 VAL A N 1
ATOM 985 C CA . VAL A 1 126 ? 14.668 -3.489 -17.047 1.00 96.94 126 VAL A CA 1
ATOM 986 C C . VAL A 1 126 ? 16.075 -4.062 -17.232 1.00 96.94 126 VAL A C 1
ATOM 988 O O . VAL A 1 126 ? 16.249 -4.943 -18.070 1.00 96.94 126 VAL A O 1
ATOM 991 N N . GLU A 1 127 ? 17.052 -3.639 -16.425 1.00 96.62 127 GLU A N 1
ATOM 992 C CA . GLU A 1 127 ? 18.429 -4.162 -16.450 1.00 96.62 127 GLU A CA 1
ATOM 993 C C . GLU A 1 127 ? 18.484 -5.680 -16.251 1.00 96.62 127 GLU A C 1
ATOM 995 O O . GLU A 1 127 ? 19.175 -6.367 -17.002 1.00 96.62 127 GLU A O 1
ATOM 1000 N N . GLU A 1 128 ? 17.715 -6.223 -15.306 1.00 95.88 128 GLU A N 1
ATOM 1001 C CA . GLU A 1 128 ? 17.611 -7.674 -15.110 1.00 95.88 128 GLU A CA 1
ATOM 1002 C C . GLU A 1 128 ? 16.990 -8.388 -16.318 1.00 95.88 128 GLU A C 1
ATOM 1004 O O . GLU A 1 128 ? 17.308 -9.546 -16.596 1.00 95.88 128 GLU A O 1
ATOM 1009 N N . ARG A 1 129 ? 16.099 -7.716 -17.057 1.00 95.12 129 ARG A N 1
ATOM 1010 C CA . ARG A 1 129 ? 15.341 -8.329 -18.150 1.00 95.12 129 ARG A CA 1
ATOM 1011 C C . ARG A 1 129 ? 16.082 -8.355 -19.482 1.00 95.12 129 ARG A C 1
ATOM 1013 O O . ARG A 1 129 ? 15.935 -9.348 -20.203 1.00 95.12 129 ARG A O 1
ATOM 1020 N N . VAL A 1 130 ? 16.784 -7.269 -19.819 1.00 95.62 130 VAL A N 1
ATOM 1021 C CA . VAL A 1 130 ? 17.480 -7.076 -21.110 1.00 95.62 130 VAL A CA 1
ATOM 1022 C C . VAL A 1 130 ? 19.007 -7.138 -20.988 1.00 95.62 130 VAL A C 1
ATOM 1024 O O . 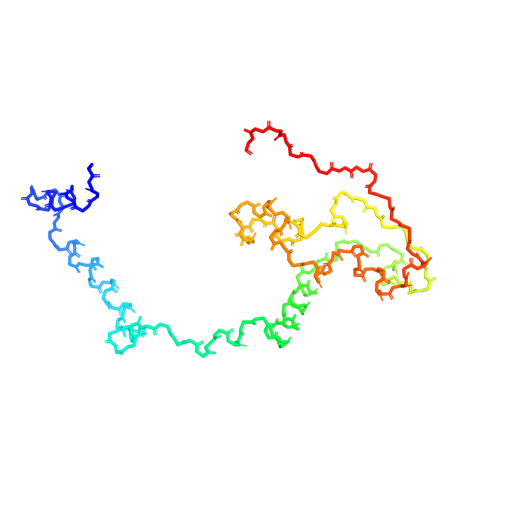VAL A 1 130 ? 19.707 -7.139 -21.997 1.00 95.62 130 VAL A O 1
ATOM 1027 N N . GLY A 1 131 ? 19.528 -7.223 -19.761 1.00 96.06 131 GLY A N 1
ATOM 1028 C CA . GLY A 1 131 ? 20.955 -7.190 -19.451 1.00 96.06 131 GLY A CA 1
ATOM 1029 C C . GLY A 1 131 ? 21.454 -5.763 -19.221 1.00 96.06 131 GLY A C 1
ATOM 1030 O O . GLY A 1 131 ? 21.236 -4.875 -20.042 1.00 96.06 131 GLY A O 1
ATOM 1031 N N . ALA A 1 132 ? 22.176 -5.542 -18.119 1.00 95.94 132 ALA A N 1
ATOM 1032 C CA . ALA A 1 132 ? 22.664 -4.215 -17.735 1.00 95.94 132 ALA A CA 1
ATOM 1033 C C . ALA A 1 132 ? 23.558 -3.552 -18.803 1.00 95.94 132 ALA A C 1
ATOM 1035 O O . ALA A 1 132 ? 23.512 -2.339 -18.971 1.00 95.94 132 ALA A O 1
ATOM 1036 N N . SER A 1 133 ? 24.318 -4.331 -19.583 1.00 96.62 133 SER A N 1
ATOM 1037 C CA . SER A 1 133 ? 25.142 -3.822 -20.693 1.00 96.62 133 SER A CA 1
ATOM 1038 C C . SER A 1 133 ? 24.329 -3.256 -21.864 1.00 96.62 133 SER A C 1
ATOM 1040 O O . SER A 1 133 ? 24.858 -2.481 -2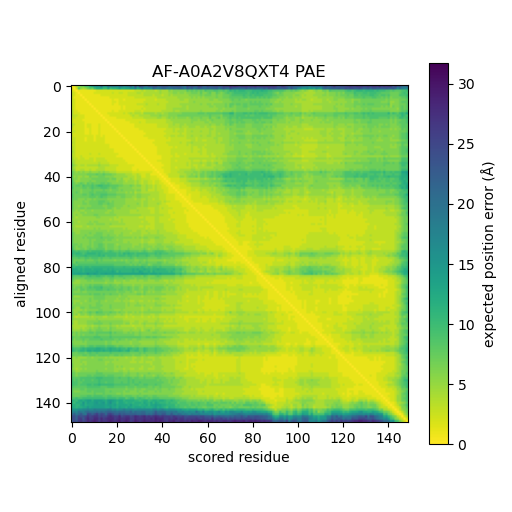2.661 1.00 96.62 133 SER A O 1
ATOM 1042 N N . ASN A 1 134 ? 23.051 -3.626 -21.970 1.00 96.88 134 ASN A N 1
ATOM 1043 C CA . ASN A 1 134 ? 22.125 -3.106 -22.971 1.00 96.88 134 ASN A CA 1
ATOM 1044 C C . ASN A 1 134 ? 21.346 -1.887 -22.469 1.00 96.88 134 ASN A C 1
ATOM 1046 O O . ASN A 1 134 ? 20.591 -1.304 -23.245 1.00 96.88 134 ASN A O 1
ATOM 1050 N N . VAL A 1 135 ? 21.517 -1.476 -21.210 1.00 97.94 135 VAL A N 1
ATOM 1051 C CA . VAL A 1 135 ? 20.794 -0.345 -20.629 1.00 97.94 135 VAL A CA 1
ATOM 1052 C C . VAL A 1 135 ? 21.714 0.860 -20.490 1.00 97.94 135 VAL A C 1
ATOM 1054 O O . VAL A 1 135 ? 22.784 0.795 -19.895 1.00 97.94 135 VAL A O 1
ATOM 1057 N N . THR A 1 136 ? 21.274 1.998 -21.013 1.00 98.12 136 THR A N 1
ATOM 1058 C CA . THR A 1 136 ? 21.812 3.309 -20.640 1.00 98.12 136 THR A CA 1
ATOM 1059 C C . THR A 1 136 ? 20.778 4.000 -19.765 1.00 98.12 136 THR A C 1
ATOM 1061 O O . THR A 1 136 ? 19.604 4.031 -20.126 1.00 98.12 136 THR A O 1
ATOM 1064 N N . TYR A 1 137 ? 21.183 4.549 -18.621 1.00 97.56 137 TYR A N 1
ATOM 1065 C CA . TYR A 1 137 ? 20.285 5.305 -17.749 1.00 97.56 137 TYR A CA 1
ATOM 1066 C C . TYR A 1 137 ? 20.669 6.779 -17.725 1.00 97.56 137 TYR A C 1
ATOM 1068 O O . TYR A 1 137 ? 21.779 7.134 -17.332 1.00 97.56 137 TYR A O 1
ATOM 1076 N N . VAL A 1 138 ? 19.731 7.640 -18.117 1.00 97.00 138 VAL A N 1
ATOM 1077 C CA . VAL A 1 138 ? 19.874 9.095 -18.019 1.00 97.00 138 VAL A CA 1
ATOM 1078 C C . VAL A 1 138 ? 18.574 9.651 -17.439 1.00 97.00 138 VAL A C 1
ATOM 1080 O O . VAL A 1 138 ? 17.588 9.716 -18.170 1.00 97.00 138 VAL A O 1
ATOM 1083 N N . PRO A 1 139 ? 18.519 10.074 -16.159 1.00 94.75 139 PRO A N 1
ATOM 1084 C CA . PRO A 1 139 ? 17.270 10.545 -15.548 1.00 94.75 139 PRO A CA 1
ATOM 1085 C C . PRO A 1 139 ? 16.688 11.779 -16.252 1.00 94.75 139 PRO A C 1
ATOM 1087 O O . PRO A 1 139 ? 15.471 11.951 -16.295 1.00 94.75 139 PRO A O 1
ATOM 1090 N N . GLY A 1 140 ? 17.552 12.628 -16.822 1.00 95.62 140 GLY A N 1
ATOM 1091 C CA . GLY A 1 140 ? 17.192 13.892 -17.467 1.00 95.62 140 GLY A CA 1
ATOM 1092 C C . GLY A 1 140 ? 16.811 14.965 -16.447 1.00 95.62 140 GLY A C 1
ATOM 1093 O O . GLY A 1 140 ? 17.525 15.948 -16.280 1.00 95.62 140 GLY A O 1
ATOM 1094 N N . THR A 1 141 ? 15.727 14.731 -15.709 1.00 92.69 141 THR A N 1
ATOM 1095 C CA . THR A 1 141 ? 15.244 15.583 -14.615 1.00 92.69 141 THR A CA 1
ATOM 1096 C C . THR A 1 141 ? 15.142 14.801 -13.302 1.00 92.69 141 THR A C 1
ATOM 1098 O O . THR A 1 141 ? 15.317 13.582 -13.275 1.00 92.69 141 THR A O 1
ATOM 1101 N N . ARG A 1 142 ? 14.889 15.495 -12.190 1.00 87.56 142 ARG A N 1
ATOM 1102 C CA . ARG A 1 142 ? 14.716 14.904 -10.857 1.00 87.56 142 ARG A CA 1
ATOM 1103 C C . ARG A 1 142 ? 13.503 15.507 -10.163 1.00 87.56 142 ARG A C 1
ATOM 1105 O O . ARG A 1 142 ? 13.229 16.694 -10.316 1.00 87.56 142 ARG A O 1
ATOM 1112 N N . LEU A 1 143 ? 12.804 14.692 -9.374 1.00 85.25 143 LEU A N 1
ATOM 1113 C CA . LEU A 1 143 ? 11.816 15.200 -8.426 1.00 85.25 143 LEU A CA 1
ATOM 1114 C C . LEU A 1 143 ? 12.564 15.889 -7.285 1.00 85.25 143 LEU A C 1
ATOM 1116 O O . LEU A 1 143 ? 13.418 15.280 -6.643 1.00 85.25 143 LEU A O 1
ATOM 1120 N N . VAL A 1 144 ? 12.248 17.158 -7.046 1.00 80.25 144 VAL A N 1
ATOM 1121 C CA . VAL A 1 144 ? 12.804 17.938 -5.940 1.00 80.25 144 VAL A CA 1
ATOM 1122 C C . VAL A 1 144 ? 11.652 18.279 -5.010 1.00 80.25 144 VAL A C 1
ATOM 1124 O O . VAL A 1 144 ? 10.671 18.880 -5.445 1.00 80.25 144 VAL A O 1
ATOM 1127 N N . ARG A 1 145 ? 11.755 17.892 -3.735 1.00 68.00 145 ARG A N 1
ATOM 1128 C CA . ARG A 1 145 ? 10.869 18.445 -2.707 1.00 68.00 145 ARG A CA 1
ATOM 1129 C C . ARG A 1 145 ? 11.430 19.794 -2.256 1.00 68.00 145 ARG A C 1
ATOM 1131 O O . ARG A 1 145 ? 12.632 19.867 -1.992 1.00 68.00 145 ARG A O 1
ATOM 1138 N N . PRO A 1 146 ? 10.603 20.846 -2.165 1.00 62.00 146 PRO A N 1
ATOM 1139 C CA . PRO A 1 146 ? 11.021 22.097 -1.550 1.00 62.00 146 PRO A CA 1
ATOM 1140 C C . PRO A 1 146 ? 11.490 21.839 -0.114 1.00 62.00 146 PRO A C 1
ATOM 1142 O O . PRO A 1 146 ? 10.862 21.083 0.625 1.00 62.00 146 PRO A O 1
ATOM 1145 N N . SER A 1 147 ? 12.599 22.450 0.292 1.00 50.69 147 SER A N 1
ATOM 1146 C CA . SER A 1 147 ? 13.059 22.389 1.678 1.00 50.69 147 SER A CA 1
ATOM 1147 C C . SER A 1 147 ? 12.074 23.136 2.586 1.00 50.69 147 SER A C 1
ATOM 1149 O O . SER A 1 147 ? 11.906 24.342 2.412 1.00 50.69 147 SER A O 1
ATOM 1151 N N . GLY A 1 148 ? 11.461 22.446 3.555 1.00 56.69 148 GLY A N 1
ATOM 1152 C CA . GLY A 1 148 ? 10.652 23.068 4.617 1.00 56.69 148 GLY A CA 1
ATOM 1153 C C . GLY A 1 148 ? 9.181 22.643 4.716 1.00 56.69 148 GLY A C 1
ATOM 1154 O O . GLY A 1 148 ? 8.454 23.254 5.495 1.00 56.69 148 GLY A O 1
ATOM 1155 N N . SER A 1 149 ? 8.743 21.633 3.958 1.00 46.94 149 SER A N 1
ATOM 1156 C CA . SER A 1 149 ? 7.412 21.008 4.078 1.00 46.94 149 SER A CA 1
ATOM 1157 C C . SER A 1 149 ? 7.470 19.642 4.747 1.00 46.94 149 SER A C 1
ATOM 1159 O O . SER A 1 149 ? 8.306 18.835 4.270 1.00 46.94 149 SER A O 1
#